Protein AF-A0A1H3NVQ7-F1 (afdb_monomer_lite)

Sequence (84 aa):
MTLQFISKEEFIKHAAFNCIGQLSESDKESIRNNPDPTELHFGLGNFVRNEYIYDNKQIQFKYSSEDDLSSKIIQTVISTLIKE

Secondary structure (DSSP, 8-state):
-----SSHHHHHHHHHHHHHHHS-HHHHHHHHH-S--HHHHHHHHHHHIIIIIIT-TT--S--S-HHHHHHHHHHHHHHHHHH-

pLDDT: mean 86.97, std 9.64, range [45.16, 95.44]

Organism: NCBI:txid159292

Foldseek 3Di:
DDDQDPDLVSLLLVLLVVLLVPDDPVLLVVCLVPVDDPVSLVVQLVVSCVPRNDPDPSPPDDDDDSNRSSVSSSVSNSVVSNVD

Radius of gyration: 12.62 Å; chains: 1; bounding box: 28×22×36 Å

Structure (mmCIF, N/CA/C/O backbone):
data_AF-A0A1H3NVQ7-F1
#
_entry.id   AF-A0A1H3NVQ7-F1
#
loop_
_atom_site.group_PDB
_atom_site.id
_atom_site.type_symbol
_atom_site.label_atom_id
_atom_site.label_alt_id
_atom_site.label_comp_id
_atom_site.label_asym_id
_atom_site.label_entity_id
_atom_site.label_seq_id
_atom_site.pdbx_PDB_ins_code
_atom_site.Cartn_x
_atom_site.Cartn_y
_atom_site.Cartn_z
_atom_site.occupancy
_atom_site.B_iso_or_equiv
_atom_site.auth_seq_id
_atom_site.auth_comp_id
_atom_site.auth_asym_id
_atom_site.auth_atom_id
_atom_site.pdbx_PDB_model_num
ATOM 1 N N . MET A 1 1 ? 8.198 8.863 20.408 1.00 45.16 1 MET A N 1
ATOM 2 C CA . MET A 1 1 ? 6.952 9.594 20.101 1.00 45.16 1 MET A CA 1
ATOM 3 C C . MET A 1 1 ? 6.073 8.642 19.312 1.00 45.16 1 MET A C 1
ATOM 5 O O . MET A 1 1 ? 6.490 8.215 18.247 1.00 45.16 1 MET A O 1
ATOM 9 N N . THR A 1 2 ? 4.962 8.192 19.883 1.00 54.53 2 THR A N 1
ATOM 10 C CA . THR A 1 2 ? 4.052 7.219 19.259 1.00 54.53 2 THR A CA 1
ATOM 11 C C . THR A 1 2 ? 3.124 7.967 18.299 1.00 54.53 2 THR A C 1
ATOM 13 O O . THR A 1 2 ? 2.448 8.900 18.724 1.00 54.53 2 THR A O 1
ATOM 16 N N . LEU A 1 3 ? 3.130 7.616 17.011 1.00 63.22 3 LEU A N 1
ATOM 17 C CA . LEU A 1 3 ? 2.247 8.211 16.000 1.00 63.22 3 LEU A CA 1
ATOM 18 C C . LEU A 1 3 ? 0.837 7.620 16.130 1.00 63.22 3 LEU A C 1
ATOM 20 O O . LEU A 1 3 ? 0.573 6.533 15.633 1.00 63.22 3 LEU A O 1
ATOM 24 N N . GLN A 1 4 ? -0.077 8.339 16.780 1.00 67.12 4 GLN A N 1
ATOM 25 C CA . GLN A 1 4 ? -1.504 8.014 16.720 1.00 67.12 4 GLN A CA 1
ATOM 26 C C . GLN A 1 4 ? -2.104 8.576 15.430 1.00 67.12 4 GLN A C 1
ATOM 28 O O . GLN A 1 4 ? -2.064 9.782 15.198 1.00 67.12 4 GLN A O 1
ATOM 33 N N . PHE A 1 5 ? -2.669 7.703 14.598 1.00 72.25 5 PHE A N 1
ATOM 34 C CA . PHE A 1 5 ? -3.382 8.102 13.385 1.00 72.25 5 PHE A CA 1
ATOM 35 C C . PHE A 1 5 ? -4.829 8.454 13.723 1.00 72.25 5 PHE A C 1
ATOM 37 O O . PHE A 1 5 ? -5.532 7.649 14.333 1.00 72.25 5 PHE A O 1
ATOM 44 N N . ILE A 1 6 ? -5.280 9.640 13.314 1.00 72.44 6 ILE A N 1
ATOM 45 C CA . ILE A 1 6 ? -6.612 10.162 13.641 1.00 72.44 6 ILE A CA 1
ATOM 46 C C . ILE A 1 6 ? -7.637 9.652 12.611 1.00 72.44 6 ILE A C 1
ATOM 48 O O . ILE A 1 6 ? -8.823 9.526 12.914 1.00 72.44 6 ILE A O 1
ATOM 52 N N . SER A 1 7 ? -7.189 9.274 11.404 1.00 89.19 7 SER A N 1
ATOM 53 C CA . SER A 1 7 ? -8.043 8.701 10.354 1.00 89.19 7 SER A CA 1
ATOM 54 C C . SER A 1 7 ? -7.370 7.619 9.494 1.00 89.19 7 SER A C 1
ATOM 56 O O . SER A 1 7 ? -6.144 7.531 9.396 1.00 89.19 7 SER A O 1
ATOM 58 N N . LYS A 1 8 ? -8.200 6.820 8.797 1.00 91.75 8 LYS A N 1
ATOM 59 C CA . LYS A 1 8 ? -7.752 5.842 7.784 1.00 91.75 8 LYS A CA 1
ATOM 60 C C . LYS A 1 8 ? -6.917 6.506 6.684 1.00 91.75 8 LYS A C 1
ATOM 62 O O . LYS A 1 8 ? -5.933 5.928 6.238 1.00 91.75 8 LYS A O 1
ATOM 67 N N . GLU A 1 9 ? -7.289 7.709 6.248 1.00 92.75 9 GLU A N 1
ATOM 68 C CA . GLU A 1 9 ? -6.561 8.434 5.199 1.00 92.75 9 GLU A CA 1
ATOM 69 C C . GLU A 1 9 ? -5.176 8.893 5.648 1.00 92.75 9 GLU A C 1
ATOM 71 O O . GLU A 1 9 ? -4.218 8.754 4.891 1.00 92.75 9 GLU A O 1
ATOM 76 N N . GLU A 1 10 ? -5.050 9.419 6.866 1.00 92.06 10 GLU A N 1
ATOM 77 C CA . GLU A 1 10 ? -3.750 9.813 7.419 1.00 92.06 10 GLU A CA 1
ATOM 78 C C . GLU A 1 10 ? -2.814 8.619 7.549 1.00 92.06 10 GLU A C 1
ATOM 80 O O . GLU A 1 10 ? -1.649 8.709 7.166 1.00 92.06 10 GLU A O 1
ATOM 85 N N . PHE A 1 11 ? -3.336 7.489 8.030 1.00 92.94 11 PHE A N 1
ATOM 86 C CA . PHE A 1 11 ? -2.582 6.244 8.093 1.00 92.94 11 PHE A CA 1
ATOM 87 C C . PHE A 1 11 ? -2.099 5.803 6.711 1.00 92.94 11 PHE A C 1
ATOM 89 O O . PHE A 1 11 ? -0.913 5.534 6.537 1.00 92.94 11 PHE A O 1
ATOM 96 N N . ILE A 1 12 ? -2.995 5.777 5.717 1.00 94.56 12 ILE A N 1
ATOM 97 C CA . ILE A 1 12 ? -2.655 5.379 4.345 1.00 94.56 12 ILE A CA 1
ATOM 98 C C . ILE A 1 12 ? -1.566 6.290 3.774 1.00 94.56 12 ILE A C 1
ATOM 100 O O . ILE A 1 12 ? -0.577 5.792 3.243 1.00 94.56 12 ILE A O 1
ATOM 104 N N . LYS A 1 13 ? -1.718 7.613 3.912 1.00 94.56 13 LYS A N 1
ATOM 105 C CA . LYS A 1 13 ? -0.726 8.586 3.433 1.00 94.56 13 LYS A CA 1
ATOM 106 C C . LYS A 1 13 ? 0.617 8.393 4.126 1.00 94.56 13 LYS A C 1
ATOM 108 O O . LYS A 1 13 ? 1.641 8.344 3.456 1.00 94.56 13 LYS A O 1
ATOM 113 N N . HIS A 1 14 ? 0.621 8.251 5.448 1.00 92.88 14 HIS A N 1
ATOM 114 C CA . HIS A 1 14 ? 1.849 8.060 6.210 1.00 92.88 14 HIS A CA 1
ATOM 115 C C . HIS A 1 14 ? 2.576 6.767 5.823 1.00 92.88 14 HIS A C 1
ATOM 117 O O . HIS A 1 14 ? 3.772 6.799 5.542 1.00 92.88 14 HIS A O 1
ATOM 123 N N . ALA A 1 15 ? 1.855 5.644 5.760 1.00 93.06 15 ALA A N 1
ATOM 124 C CA . ALA A 1 15 ? 2.418 4.370 5.329 1.00 93.06 15 ALA A CA 1
ATOM 125 C C . ALA A 1 15 ? 2.960 4.463 3.895 1.00 93.06 15 ALA A C 1
ATOM 127 O O . ALA A 1 15 ? 4.072 4.010 3.636 1.00 93.06 15 ALA A O 1
ATOM 128 N N . ALA A 1 16 ? 2.229 5.114 2.985 1.00 94.81 16 ALA A N 1
ATOM 129 C CA . ALA A 1 16 ? 2.662 5.298 1.604 1.00 94.81 16 ALA A CA 1
ATOM 130 C C . ALA A 1 16 ? 3.94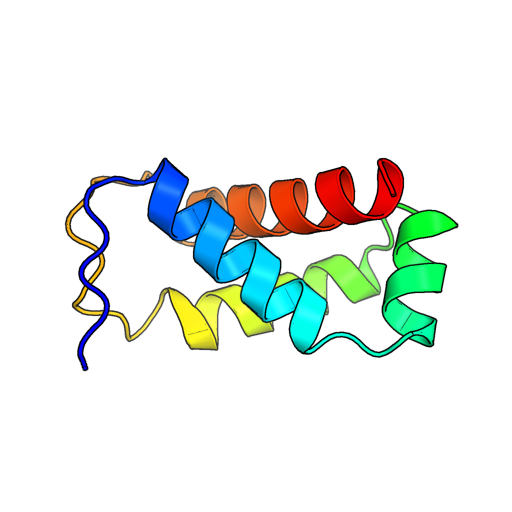0 6.143 1.495 1.00 94.81 16 ALA A C 1
ATOM 132 O O . ALA A 1 16 ? 4.885 5.727 0.831 1.00 94.81 16 ALA A O 1
ATOM 133 N N . PHE A 1 17 ? 4.021 7.288 2.179 1.00 94.88 17 PHE A N 1
ATOM 134 C CA . PHE A 1 17 ? 5.227 8.124 2.153 1.00 94.88 17 PHE A CA 1
ATOM 135 C C . PHE A 1 17 ? 6.438 7.421 2.770 1.00 94.88 17 PHE A C 1
ATOM 137 O O . PHE A 1 17 ? 7.535 7.499 2.217 1.00 94.88 17 PHE A O 1
ATOM 144 N N . ASN A 1 18 ? 6.249 6.677 3.862 1.00 93.75 18 ASN A N 1
ATOM 145 C CA . ASN A 1 18 ? 7.330 5.876 4.434 1.00 93.75 18 ASN A CA 1
ATOM 146 C C . ASN A 1 18 ? 7.753 4.725 3.510 1.00 93.75 18 ASN A C 1
ATOM 148 O O . ASN A 1 18 ? 8.940 4.412 3.462 1.00 93.75 18 ASN A O 1
ATOM 152 N N . CYS A 1 19 ? 6.822 4.105 2.774 1.00 93.31 19 CYS A N 1
ATOM 153 C CA . CYS A 1 19 ? 7.159 3.113 1.750 1.00 93.31 19 CYS A CA 1
ATOM 154 C C . CYS A 1 19 ? 8.007 3.750 0.646 1.00 93.31 19 CYS A C 1
ATOM 156 O O . CYS A 1 19 ? 9.074 3.237 0.335 1.00 93.31 19 CYS A O 1
ATOM 158 N N . ILE A 1 20 ? 7.586 4.900 0.105 1.00 94.06 20 ILE A N 1
ATOM 159 C CA . ILE A 1 20 ? 8.345 5.634 -0.922 1.00 94.06 20 ILE A CA 1
ATOM 160 C C . ILE A 1 20 ? 9.756 5.970 -0.427 1.00 94.06 20 ILE A C 1
ATOM 162 O O . ILE A 1 20 ? 10.718 5.808 -1.173 1.00 94.06 20 ILE A O 1
ATOM 166 N N . GLY A 1 21 ? 9.895 6.400 0.830 1.00 93.31 21 GLY A N 1
ATOM 167 C CA . GLY A 1 21 ? 11.195 6.698 1.435 1.00 93.31 21 GLY A CA 1
ATOM 168 C C . GLY A 1 21 ? 12.124 5.487 1.578 1.00 93.31 21 GLY A C 1
ATOM 169 O O . GLY A 1 21 ? 13.333 5.671 1.678 1.00 93.31 21 GLY A O 1
ATOM 170 N N . GLN A 1 22 ? 11.580 4.268 1.572 1.00 91.06 22 GLN A N 1
ATOM 171 C CA . GLN A 1 22 ? 12.336 3.015 1.674 1.00 91.06 22 GLN A CA 1
ATOM 172 C C . GLN A 1 22 ? 12.611 2.352 0.319 1.00 91.06 22 GLN A C 1
ATOM 174 O O . GLN A 1 22 ? 13.459 1.466 0.241 1.00 91.06 22 GLN A O 1
ATOM 179 N N . LEU A 1 23 ? 11.924 2.775 -0.746 1.00 90.56 23 LEU A N 1
ATOM 180 C CA . LEU A 1 23 ? 12.186 2.297 -2.100 1.00 90.56 23 LEU A CA 1
ATOM 181 C C . LEU A 1 23 ? 13.519 2.832 -2.626 1.00 90.56 23 LEU A C 1
ATOM 183 O O . LEU A 1 23 ? 13.858 4.003 -2.432 1.00 90.56 23 LEU A O 1
ATOM 187 N N . SER A 1 24 ? 14.241 1.985 -3.360 1.00 91.75 24 SER A N 1
ATOM 188 C CA . SER A 1 24 ? 15.405 2.421 -4.128 1.00 91.75 24 SER A CA 1
ATOM 189 C C . SER A 1 24 ? 14.979 3.309 -5.304 1.00 91.75 24 SER A C 1
ATOM 191 O O . SER A 1 24 ? 13.848 3.221 -5.784 1.00 91.75 24 SER A O 1
ATOM 193 N N . GLU A 1 25 ? 15.883 4.147 -5.818 1.00 92.44 25 GLU A N 1
ATOM 194 C CA . GLU A 1 25 ? 15.591 4.948 -7.018 1.00 92.44 25 GLU A CA 1
ATOM 195 C C . GLU A 1 25 ? 15.257 4.065 -8.231 1.00 92.44 25 GLU A C 1
ATOM 197 O O . GLU A 1 25 ? 14.358 4.403 -8.995 1.00 92.44 25 GLU A O 1
ATOM 202 N N . SER A 1 26 ? 15.886 2.890 -8.359 1.00 90.31 26 SER A N 1
ATOM 203 C CA . SER A 1 26 ? 15.554 1.918 -9.408 1.00 90.31 26 SER A CA 1
ATOM 204 C C . SER A 1 26 ? 14.144 1.344 -9.271 1.00 90.31 26 SER A C 1
ATOM 206 O O . SER A 1 26 ? 13.469 1.149 -10.282 1.00 90.31 26 SER A O 1
ATOM 208 N N . ASP A 1 27 ? 13.663 1.103 -8.048 1.00 89.81 27 ASP A N 1
ATOM 209 C CA . ASP A 1 27 ? 12.286 0.640 -7.834 1.00 89.81 27 ASP A CA 1
ATOM 210 C C . ASP A 1 27 ? 11.289 1.757 -8.146 1.00 89.81 27 ASP A C 1
ATOM 212 O O . ASP A 1 27 ? 10.276 1.522 -8.804 1.00 89.81 27 ASP A O 1
ATOM 216 N N . LYS A 1 28 ? 11.592 2.995 -7.729 1.00 91.81 28 LYS A N 1
ATOM 217 C CA . LYS A 1 28 ? 10.772 4.171 -8.053 1.00 91.81 28 LYS A CA 1
ATOM 218 C C . LYS A 1 28 ? 10.684 4.385 -9.561 1.00 91.81 28 LYS A C 1
ATOM 220 O O . LYS A 1 28 ? 9.592 4.606 -10.074 1.00 91.81 28 LYS A O 1
ATOM 225 N N . GLU A 1 29 ? 11.804 4.301 -10.273 1.00 91.31 29 GLU A N 1
ATOM 226 C CA . GLU A 1 29 ? 11.845 4.408 -11.732 1.00 91.31 29 GLU A CA 1
ATOM 227 C C . GLU A 1 29 ? 11.081 3.257 -12.401 1.00 91.31 29 GLU A C 1
ATOM 229 O O . GLU A 1 29 ? 10.308 3.486 -13.331 1.00 91.31 29 GLU A O 1
ATOM 234 N N . SER A 1 30 ? 11.204 2.036 -11.877 1.00 89.19 30 SER A N 1
ATOM 235 C CA . SER A 1 30 ? 10.435 0.884 -12.357 1.00 89.19 30 SER A CA 1
ATOM 236 C C . SER A 1 30 ? 8.925 1.103 -12.220 1.00 89.19 30 SER A C 1
ATOM 238 O O . SER A 1 30 ? 8.197 0.819 -13.168 1.00 89.19 30 SER A O 1
ATOM 240 N N . ILE A 1 31 ? 8.455 1.677 -11.103 1.00 90.06 31 ILE A N 1
ATOM 241 C CA . ILE A 1 31 ? 7.038 2.048 -10.897 1.00 90.06 31 ILE A CA 1
ATOM 242 C C . ILE A 1 31 ? 6.601 3.141 -11.871 1.00 90.06 31 ILE A C 1
ATOM 244 O O . ILE A 1 31 ? 5.496 3.087 -12.402 1.00 90.06 31 ILE A O 1
ATOM 248 N N . ARG A 1 32 ? 7.441 4.152 -12.110 1.00 91.00 32 ARG A N 1
ATOM 249 C CA . ARG A 1 32 ? 7.112 5.232 -13.054 1.00 91.00 32 ARG A CA 1
ATOM 250 C C . ARG A 1 32 ? 6.982 4.708 -14.483 1.00 91.00 32 ARG A C 1
ATOM 252 O O . ARG A 1 32 ? 6.056 5.094 -15.189 1.00 91.00 32 ARG A O 1
ATOM 259 N N . ASN A 1 33 ? 7.886 3.817 -14.888 1.00 89.75 33 ASN A N 1
ATOM 260 C CA . ASN A 1 33 ? 7.917 3.241 -16.232 1.00 89.75 33 ASN A CA 1
ATOM 261 C C . ASN A 1 33 ? 6.829 2.181 -16.442 1.00 89.75 33 ASN A C 1
ATOM 263 O O . ASN A 1 33 ? 6.259 2.081 -17.528 1.00 89.75 33 ASN A O 1
ATOM 267 N N . ASN A 1 34 ? 6.531 1.397 -15.407 1.00 88.06 34 ASN A N 1
ATOM 268 C CA . ASN A 1 34 ? 5.435 0.443 -15.379 1.00 88.06 34 ASN A CA 1
ATOM 269 C C . ASN A 1 34 ? 4.708 0.545 -14.027 1.00 88.06 34 ASN A C 1
ATOM 271 O O . ASN A 1 34 ? 5.146 -0.066 -13.059 1.00 88.06 34 ASN A O 1
ATOM 275 N N . PRO A 1 35 ? 3.586 1.278 -13.952 1.00 81.50 35 PRO A N 1
ATOM 276 C CA . PRO A 1 35 ? 2.781 1.416 -12.735 1.00 81.50 35 PRO A CA 1
ATOM 277 C C . PRO A 1 35 ? 2.208 0.121 -12.157 1.00 81.50 35 PRO A C 1
ATOM 279 O O . PRO A 1 35 ? 1.778 0.113 -11.003 1.00 81.50 35 PRO A O 1
ATOM 282 N N . ASP A 1 36 ? 2.165 -0.958 -12.944 1.00 75.88 36 ASP A N 1
ATOM 283 C CA . ASP A 1 36 ? 1.573 -2.231 -12.534 1.00 75.88 36 ASP A CA 1
ATOM 284 C C . ASP A 1 36 ? 2.504 -3.445 -12.735 1.00 75.88 36 ASP A C 1
ATOM 286 O O . ASP A 1 36 ? 2.137 -4.409 -13.412 1.00 75.88 36 ASP A O 1
ATOM 290 N N . PRO A 1 37 ? 3.738 -3.456 -12.182 1.00 74.25 37 PRO A N 1
ATOM 291 C CA . PRO A 1 37 ? 4.586 -4.634 -12.261 1.00 74.25 37 PRO A CA 1
ATOM 292 C C . PRO A 1 37 ? 4.131 -5.629 -11.195 1.00 74.25 37 PRO A C 1
ATOM 294 O O . PRO A 1 37 ? 4.311 -5.394 -9.998 1.00 74.25 37 PRO A O 1
ATOM 297 N N . THR A 1 38 ? 3.573 -6.765 -11.617 1.00 77.62 38 THR A N 1
ATOM 298 C CA . THR A 1 38 ? 3.060 -7.808 -10.710 1.00 77.62 38 THR A CA 1
ATOM 299 C C . THR A 1 38 ? 4.072 -8.212 -9.630 1.00 77.62 38 THR A C 1
ATOM 301 O O . THR A 1 38 ? 3.699 -8.388 -8.471 1.00 77.62 38 THR A O 1
ATOM 304 N N . GLU A 1 39 ? 5.358 -8.312 -9.981 1.00 74.94 39 GLU A N 1
ATOM 305 C CA . GLU A 1 39 ? 6.436 -8.664 -9.045 1.00 74.94 39 GLU A CA 1
ATOM 306 C C . GLU A 1 39 ? 6.613 -7.621 -7.936 1.00 74.94 39 GLU A C 1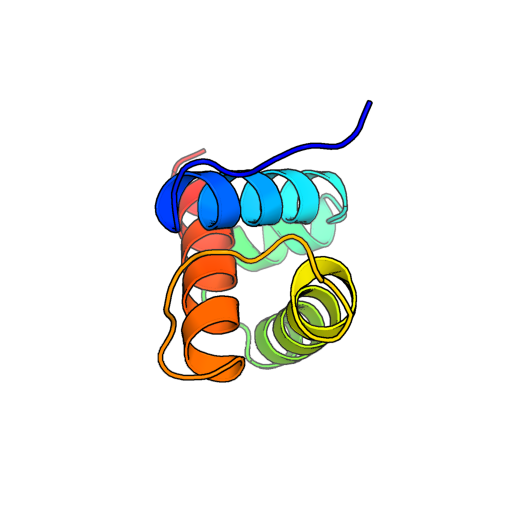
ATOM 308 O O . GLU A 1 39 ? 6.717 -7.961 -6.754 1.00 74.94 39 GLU A O 1
ATOM 313 N N . LEU A 1 40 ? 6.581 -6.341 -8.303 1.00 76.31 40 LEU A N 1
ATOM 314 C CA . LEU A 1 40 ? 6.755 -5.249 -7.359 1.00 76.31 40 LEU A CA 1
ATOM 315 C C . LEU A 1 40 ? 5.518 -5.064 -6.479 1.00 76.31 40 LEU A C 1
ATOM 317 O O . LEU A 1 40 ? 5.654 -4.818 -5.284 1.00 76.31 40 LEU A O 1
ATOM 321 N N . HIS A 1 41 ? 4.319 -5.265 -7.035 1.00 80.12 41 HIS A N 1
ATOM 322 C CA . HIS A 1 41 ? 3.067 -5.291 -6.272 1.00 80.12 41 HIS A CA 1
ATOM 323 C C . HIS A 1 41 ? 3.055 -6.385 -5.210 1.00 80.12 41 HIS A C 1
ATOM 325 O O . HIS A 1 41 ? 2.639 -6.140 -4.078 1.00 80.12 41 HIS A O 1
ATOM 331 N N . PHE A 1 42 ? 3.543 -7.581 -5.543 1.00 83.12 42 PHE A N 1
ATOM 332 C CA . PHE A 1 42 ? 3.622 -8.682 -4.586 1.00 83.12 42 PHE A CA 1
ATOM 333 C C . PHE A 1 42 ? 4.610 -8.379 -3.450 1.00 83.12 42 PHE A C 1
ATOM 335 O O . PHE A 1 42 ? 4.276 -8.547 -2.273 1.00 83.12 42 PHE A O 1
ATOM 342 N N . GLY A 1 43 ? 5.805 -7.883 -3.791 1.00 86.94 43 GLY A N 1
ATOM 343 C CA . GLY A 1 43 ? 6.815 -7.478 -2.810 1.00 86.94 43 GLY A CA 1
ATOM 344 C C . GLY A 1 43 ? 6.321 -6.357 -1.892 1.00 86.94 43 GLY A C 1
ATOM 345 O O . GLY A 1 43 ? 6.348 -6.501 -0.667 1.00 86.94 43 GLY A O 1
ATOM 346 N N . LEU A 1 44 ? 5.787 -5.282 -2.478 1.00 88.56 44 LEU A N 1
ATOM 347 C CA . LEU A 1 44 ? 5.204 -4.156 -1.748 1.00 88.56 44 LEU A CA 1
ATOM 348 C C . LEU A 1 44 ? 4.028 -4.586 -0.871 1.00 88.56 44 LEU A C 1
ATOM 350 O O . LEU A 1 44 ? 3.930 -4.146 0.270 1.00 88.56 44 LEU A O 1
ATOM 354 N N . GLY A 1 45 ? 3.155 -5.468 -1.355 1.00 90.69 45 GLY A N 1
ATOM 355 C CA . GLY A 1 45 ? 2.024 -5.971 -0.578 1.00 90.69 45 GLY A CA 1
ATOM 356 C C . GLY A 1 45 ? 2.439 -6.773 0.649 1.00 90.69 45 GLY A C 1
ATOM 357 O O . GLY A 1 45 ? 1.831 -6.629 1.712 1.00 90.69 45 GLY A O 1
ATOM 358 N N . ASN A 1 46 ? 3.487 -7.590 0.545 1.00 90.94 46 ASN A N 1
ATOM 359 C CA . ASN A 1 46 ? 4.021 -8.312 1.700 1.00 90.94 46 ASN A CA 1
ATOM 360 C C . ASN A 1 46 ? 4.691 -7.364 2.693 1.00 90.94 46 ASN A C 1
ATOM 362 O O . ASN A 1 46 ? 4.413 -7.442 3.888 1.00 90.94 46 ASN A O 1
ATOM 366 N N . PHE A 1 47 ? 5.511 -6.439 2.195 1.00 91.31 47 PHE A N 1
ATOM 367 C CA . PHE A 1 47 ? 6.152 -5.420 3.017 1.00 91.31 47 PHE A CA 1
ATOM 368 C C . PHE A 1 47 ? 5.120 -4.581 3.784 1.00 91.31 47 PHE A C 1
ATOM 370 O O . PHE A 1 47 ? 5.172 -4.498 5.008 1.00 91.31 47 PHE A O 1
ATOM 377 N N . VAL A 1 48 ? 4.119 -4.037 3.084 1.00 93.19 48 VAL A N 1
ATOM 378 C CA . VAL A 1 48 ? 3.093 -3.177 3.685 1.00 93.19 48 VAL A CA 1
ATOM 379 C C . VAL A 1 48 ? 2.312 -3.902 4.778 1.00 93.19 48 VAL A C 1
ATOM 381 O O . VAL A 1 48 ? 2.076 -3.335 5.846 1.00 93.19 48 VAL A O 1
ATOM 384 N N . ARG A 1 49 ? 1.894 -5.148 4.526 1.00 93.31 49 ARG A N 1
ATOM 385 C CA . ARG A 1 49 ? 1.112 -5.914 5.503 1.00 93.31 49 ARG A CA 1
ATOM 386 C C . ARG A 1 49 ? 1.929 -6.234 6.753 1.00 93.31 49 ARG A C 1
ATOM 388 O O . ARG A 1 49 ? 1.420 -6.035 7.853 1.00 93.31 49 ARG A O 1
ATOM 395 N N . ASN A 1 50 ? 3.185 -6.648 6.590 1.00 91.75 50 ASN A N 1
ATOM 396 C CA . ASN A 1 50 ? 4.063 -6.983 7.711 1.00 91.75 50 ASN A CA 1
ATOM 397 C C . ASN A 1 50 ? 4.439 -5.753 8.547 1.00 91.75 50 ASN A C 1
ATOM 399 O O . ASN A 1 50 ? 4.308 -5.788 9.766 1.00 91.75 50 ASN A O 1
ATOM 403 N N . GLU A 1 51 ? 4.847 -4.656 7.907 1.00 90.38 51 GLU A N 1
ATOM 404 C CA . GLU A 1 51 ? 5.352 -3.477 8.621 1.00 90.38 51 GLU A CA 1
ATOM 405 C C . GLU A 1 51 ? 4.243 -2.607 9.217 1.00 90.38 51 GLU A C 1
ATOM 407 O O . GLU A 1 51 ? 4.403 -2.034 10.296 1.00 90.38 51 GLU A O 1
ATOM 412 N N . TYR A 1 52 ? 3.106 -2.477 8.523 1.00 90.69 52 TYR A N 1
ATOM 413 C CA . TYR A 1 52 ? 2.086 -1.499 8.904 1.00 90.69 52 TYR A CA 1
ATOM 414 C C . TYR A 1 52 ? 0.781 -2.107 9.405 1.00 90.69 52 TYR A C 1
ATOM 416 O O . TYR A 1 52 ? 0.058 -1.385 10.092 1.00 90.69 52 TYR A O 1
ATOM 424 N N . ILE A 1 53 ? 0.449 -3.363 9.077 1.00 90.94 53 ILE A N 1
ATOM 425 C CA . ILE A 1 53 ? -0.900 -3.909 9.307 1.00 90.94 53 ILE A CA 1
ATOM 426 C C . ILE A 1 53 ? -0.916 -5.004 10.382 1.00 90.94 53 ILE A C 1
ATOM 428 O O . ILE A 1 53 ? -1.558 -4.800 11.410 1.00 90.94 53 ILE A O 1
ATOM 432 N N . TYR A 1 54 ? -0.226 -6.132 10.186 1.00 88.50 54 TYR A N 1
ATOM 433 C CA . TYR A 1 54 ? -0.439 -7.348 10.987 1.00 88.50 54 TYR A CA 1
ATOM 434 C C . TYR A 1 54 ? -0.183 -7.182 12.493 1.00 88.50 54 TYR A C 1
ATOM 436 O O . TYR A 1 54 ? -0.971 -7.685 13.290 1.00 88.50 54 TYR A O 1
ATOM 444 N N . ASP A 1 55 ? 0.840 -6.423 12.894 1.00 78.06 55 ASP A N 1
ATOM 445 C CA . ASP A 1 55 ? 1.169 -6.204 14.314 1.00 78.06 55 ASP A CA 1
ATOM 446 C C . ASP A 1 55 ? 0.849 -4.786 14.814 1.00 78.06 55 ASP A C 1
ATOM 448 O O . ASP A 1 55 ? 1.190 -4.394 15.939 1.00 78.06 55 ASP A O 1
ATOM 452 N N . ASN A 1 56 ? 0.149 -3.988 14.005 1.00 77.25 56 ASN A N 1
ATOM 453 C CA . ASN A 1 56 ? -0.073 -2.589 14.325 1.00 77.25 56 ASN A CA 1
ATOM 454 C C . ASN A 1 56 ? -1.326 -2.369 15.177 1.00 77.25 56 ASN A C 1
ATOM 456 O O . ASN A 1 56 ? -2.411 -2.035 14.696 1.00 77.25 56 ASN A O 1
ATOM 460 N N . LYS A 1 57 ? -1.135 -2.444 16.497 1.00 69.69 57 LYS A N 1
ATOM 461 C CA . LYS A 1 57 ? -2.165 -2.131 17.508 1.00 69.69 57 LYS A CA 1
ATOM 462 C C . LYS A 1 57 ? -2.662 -0.676 17.475 1.00 69.69 57 LYS A C 1
ATOM 464 O O . LYS A 1 57 ? -3.566 -0.332 18.233 1.00 69.69 57 LYS A O 1
ATOM 469 N N . GLN A 1 58 ? -2.065 0.191 16.654 1.00 72.56 58 GLN A N 1
ATOM 470 C CA . GLN A 1 58 ? -2.430 1.606 16.537 1.00 72.56 58 GLN A CA 1
ATOM 471 C C . GLN A 1 58 ? -3.493 1.855 15.460 1.00 72.56 58 GLN A C 1
ATOM 473 O O . GLN A 1 58 ? -3.989 2.976 15.350 1.00 72.56 58 GLN A O 1
ATOM 478 N N . ILE A 1 59 ? -3.887 0.832 14.689 1.00 83.94 59 ILE A N 1
ATOM 479 C CA . ILE A 1 59 ? -5.018 0.945 13.767 1.00 83.94 59 ILE A CA 1
ATOM 480 C C . ILE A 1 59 ? -6.319 0.967 14.579 1.00 83.94 59 ILE A C 1
ATOM 482 O O . ILE A 1 59 ? -6.791 -0.057 15.065 1.00 83.94 59 ILE A O 1
ATOM 486 N N . GLN A 1 60 ? -6.902 2.157 14.725 1.00 84.38 60 GLN A N 1
ATOM 487 C CA . GLN A 1 60 ? -8.143 2.386 15.483 1.00 84.38 60 GLN A CA 1
ATOM 488 C C . GLN A 1 60 ? -9.364 2.647 14.588 1.00 84.38 60 GLN A C 1
ATOM 490 O O . GLN A 1 60 ? -10.454 2.943 15.074 1.00 84.38 60 GLN A O 1
ATOM 495 N N . PHE A 1 61 ? -9.201 2.539 13.269 1.00 88.50 61 PHE A N 1
ATOM 496 C CA . PHE A 1 61 ? -10.273 2.714 12.293 1.00 88.50 61 PHE A CA 1
ATOM 497 C C . PHE A 1 61 ? -10.716 1.369 11.715 1.00 88.50 61 PHE A C 1
ATOM 499 O O . PHE A 1 61 ? -9.952 0.409 11.650 1.00 88.50 61 PHE A O 1
ATOM 506 N N . LYS A 1 62 ? -11.961 1.310 11.235 1.00 88.00 62 LYS A N 1
ATOM 507 C CA . LYS A 1 62 ? -12.474 0.129 10.534 1.00 88.00 62 LYS A CA 1
ATOM 508 C C . LYS A 1 62 ? -11.881 0.030 9.127 1.00 88.00 62 LYS A C 1
ATOM 510 O O . LYS A 1 62 ? -11.797 1.021 8.397 1.00 88.00 62 LYS A O 1
ATOM 515 N N . TYR A 1 63 ? -11.538 -1.181 8.720 1.00 89.19 63 TYR A N 1
ATOM 516 C CA . TYR A 1 63 ? -11.164 -1.533 7.354 1.00 89.19 63 TYR A CA 1
ATOM 517 C C . TYR A 1 63 ? -11.729 -2.918 7.021 1.00 89.19 63 TYR A C 1
ATOM 519 O O . TYR A 1 63 ? -12.078 -3.670 7.926 1.00 89.19 63 TYR A O 1
ATOM 527 N N . SER A 1 64 ? -11.905 -3.210 5.731 1.00 89.12 64 SER A N 1
ATOM 528 C CA . SER A 1 64 ? -12.602 -4.424 5.287 1.00 89.12 64 SER A CA 1
ATOM 529 C C . SER A 1 64 ? -11.749 -5.680 5.4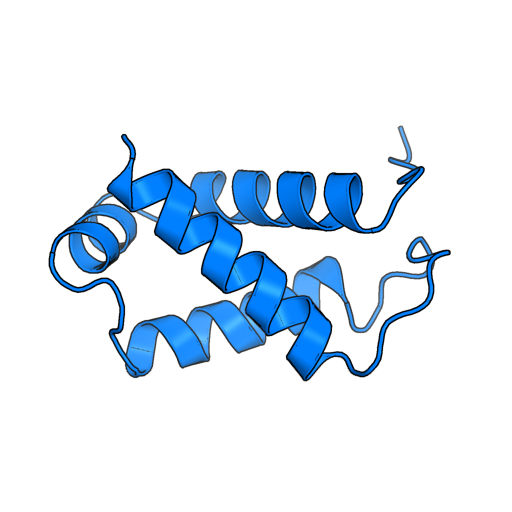59 1.00 89.12 64 SER A C 1
ATOM 531 O O . SER A 1 64 ? -12.242 -6.697 5.930 1.00 89.12 64 SER A O 1
ATOM 533 N N . SER A 1 65 ? -10.481 -5.590 5.062 1.00 91.38 65 SER A N 1
ATOM 534 C CA . SER A 1 65 ? -9.463 -6.630 5.196 1.00 91.38 65 SER A CA 1
ATOM 535 C C . SER A 1 65 ? -8.072 -6.005 5.081 1.00 91.38 65 SER A C 1
ATOM 537 O O . SER A 1 65 ? -7.916 -4.874 4.603 1.00 91.38 65 SER A O 1
ATOM 539 N N . GLU A 1 66 ? -7.057 -6.742 5.504 1.00 91.00 66 GLU A N 1
ATOM 540 C CA . GLU A 1 66 ? -5.645 -6.383 5.382 1.00 91.00 66 GLU A CA 1
ATOM 541 C C . GLU A 1 66 ? -5.252 -6.196 3.909 1.00 91.00 66 GLU A C 1
ATOM 543 O O . GLU A 1 66 ? -4.474 -5.301 3.571 1.00 91.00 66 GLU A O 1
ATOM 548 N N . ASP A 1 67 ? -5.862 -6.976 3.016 1.00 90.25 67 ASP A N 1
ATOM 549 C CA . ASP A 1 67 ? -5.691 -6.855 1.568 1.00 90.25 67 ASP A CA 1
ATOM 550 C C . ASP A 1 67 ? -6.315 -5.556 1.018 1.00 90.25 67 ASP A C 1
ATOM 552 O O . ASP A 1 67 ? -5.669 -4.856 0.239 1.00 90.25 67 ASP A O 1
ATOM 556 N N . ASP A 1 68 ? -7.518 -5.157 1.467 1.00 91.19 68 ASP A N 1
ATOM 557 C CA . ASP A 1 68 ? -8.112 -3.854 1.096 1.00 91.19 68 ASP A CA 1
ATOM 558 C C . ASP A 1 68 ? -7.226 -2.697 1.562 1.00 91.19 68 ASP A C 1
ATOM 560 O O . ASP A 1 68 ? -6.969 -1.747 0.819 1.00 91.19 68 ASP A O 1
ATOM 564 N N . LEU A 1 69 ? -6.757 -2.760 2.809 1.00 93.75 69 LEU A N 1
ATOM 565 C CA . LEU A 1 69 ? -5.968 -1.683 3.389 1.00 93.75 69 LEU A CA 1
ATOM 566 C C . LEU A 1 69 ? -4.589 -1.572 2.726 1.00 93.75 69 LEU A C 1
ATOM 568 O O . LEU A 1 69 ? -4.179 -0.464 2.378 1.00 93.75 69 LEU A O 1
ATOM 572 N N . SER A 1 70 ? -3.910 -2.698 2.496 1.00 94.19 70 SER A N 1
ATOM 573 C CA . SER A 1 70 ? -2.622 -2.719 1.792 1.00 94.19 70 SER A CA 1
ATOM 574 C C . SER A 1 70 ? -2.753 -2.251 0.344 1.00 94.19 70 SER A C 1
ATOM 576 O O . SER A 1 70 ? -1.953 -1.422 -0.087 1.00 94.19 70 SER A O 1
ATOM 578 N N . SER A 1 71 ? -3.802 -2.662 -0.377 1.00 93.12 71 SER A N 1
ATOM 579 C CA . SER A 1 71 ? -4.056 -2.197 -1.746 1.00 93.12 71 SER A CA 1
ATOM 580 C C . SER A 1 71 ? -4.185 -0.672 -1.820 1.00 93.12 71 SER A C 1
ATOM 582 O O . SER A 1 71 ? -3.588 -0.044 -2.692 1.00 93.12 71 SER A O 1
ATOM 584 N N . LYS A 1 72 ? -4.872 -0.035 -0.860 1.00 94.94 72 LYS A N 1
ATOM 585 C CA . LYS A 1 72 ? -4.993 1.437 -0.818 1.00 94.94 72 LYS A CA 1
ATOM 586 C C . LYS A 1 72 ? -3.667 2.144 -0.549 1.00 94.94 72 LYS A C 1
ATOM 588 O O . LYS A 1 72 ? -3.426 3.218 -1.104 1.00 94.94 72 LYS A O 1
ATOM 593 N N . ILE A 1 73 ? -2.808 1.561 0.286 1.00 95.31 73 ILE A N 1
ATOM 594 C CA . ILE A 1 73 ? -1.458 2.085 0.533 1.00 95.31 73 ILE A CA 1
ATOM 595 C C . ILE A 1 73 ? -0.634 2.004 -0.751 1.00 95.31 73 ILE A C 1
ATOM 597 O O . ILE A 1 73 ? -0.078 3.014 -1.173 1.00 95.31 73 ILE A O 1
ATOM 601 N N . ILE A 1 74 ? -0.626 0.849 -1.418 1.00 94.00 74 ILE A N 1
ATOM 602 C CA . ILE A 1 74 ? 0.118 0.629 -2.666 1.00 94.00 74 ILE A CA 1
ATOM 603 C C . ILE A 1 74 ? -0.379 1.558 -3.781 1.00 94.00 74 ILE A C 1
ATOM 605 O O . ILE A 1 74 ? 0.422 2.217 -4.439 1.00 94.00 74 ILE A O 1
ATOM 609 N N . GLN A 1 75 ? -1.696 1.703 -3.949 1.00 93.44 75 GLN A N 1
ATOM 610 C CA . GLN A 1 75 ? -2.277 2.667 -4.892 1.00 93.44 75 GLN A CA 1
ATOM 611 C C . GLN A 1 75 ? -1.819 4.101 -4.589 1.00 93.44 75 GLN A C 1
ATOM 613 O O . GLN A 1 75 ? -1.516 4.867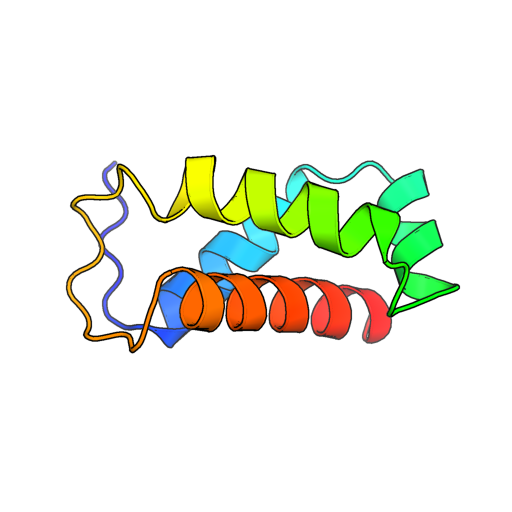 -5.504 1.00 93.44 75 GLN A O 1
ATOM 618 N N . THR A 1 76 ? -1.724 4.465 -3.308 1.00 95.44 76 THR A N 1
ATOM 619 C CA . THR A 1 76 ? -1.229 5.785 -2.894 1.00 95.44 76 THR A CA 1
ATOM 620 C C . THR A 1 76 ? 0.255 5.950 -3.230 1.00 95.44 76 THR A C 1
ATOM 622 O O . THR A 1 76 ? 0.614 6.985 -3.789 1.00 95.44 76 THR A O 1
ATOM 625 N N . VAL A 1 77 ? 1.094 4.934 -2.989 1.00 94.19 77 VAL A N 1
ATOM 626 C CA . VAL A 1 77 ? 2.517 4.913 -3.389 1.00 94.19 77 VAL A CA 1
ATOM 627 C C . VAL A 1 77 ? 2.662 5.167 -4.889 1.00 94.19 77 VAL A C 1
ATOM 629 O O . VAL A 1 77 ? 3.324 6.119 -5.298 1.00 94.19 77 VAL A O 1
ATOM 632 N N . ILE A 1 78 ? 1.980 4.363 -5.704 1.00 92.69 78 ILE A N 1
ATOM 633 C CA . ILE A 1 78 ? 2.061 4.421 -7.168 1.00 92.69 78 ILE A CA 1
ATOM 634 C C . ILE A 1 78 ? 1.552 5.767 -7.684 1.00 92.69 78 ILE A C 1
ATOM 636 O O . ILE A 1 78 ? 2.229 6.437 -8.459 1.00 92.69 78 ILE A O 1
ATOM 640 N N . SER A 1 79 ? 0.385 6.212 -7.211 1.00 93.31 79 SER A N 1
ATOM 641 C CA . SER A 1 79 ? -0.191 7.488 -7.646 1.00 93.31 79 SER A CA 1
ATOM 642 C C . SER A 1 79 ? 0.657 8.700 -7.255 1.00 93.31 79 SER A C 1
ATOM 644 O O . SER A 1 79 ? 0.586 9.720 -7.935 1.00 93.31 79 SER A O 1
ATOM 646 N N . THR A 1 80 ? 1.442 8.603 -6.179 1.00 94.19 80 THR A N 1
ATOM 647 C CA . THR A 1 80 ? 2.374 9.658 -5.761 1.00 94.19 80 THR A CA 1
ATOM 648 C C . THR A 1 80 ? 3.589 9.676 -6.683 1.00 94.19 80 THR A C 1
ATOM 650 O O . THR A 1 80 ? 3.902 10.723 -7.235 1.00 94.19 80 THR A O 1
ATOM 653 N N . LEU A 1 81 ? 4.199 8.515 -6.940 1.00 91.88 81 LEU A N 1
ATOM 654 C CA .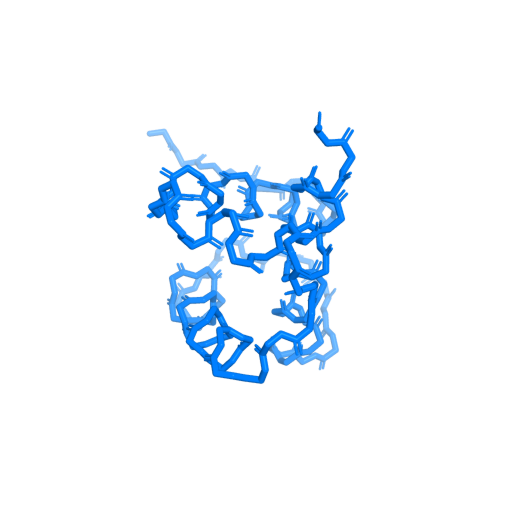 LEU A 1 81 ? 5.373 8.401 -7.811 1.00 91.88 81 LEU A CA 1
ATOM 655 C C . LEU A 1 81 ? 5.090 8.768 -9.274 1.00 91.88 81 LEU A C 1
ATOM 657 O O . LEU A 1 81 ? 5.976 9.273 -9.945 1.00 91.88 81 LEU A O 1
ATOM 661 N N . ILE A 1 82 ? 3.875 8.545 -9.781 1.00 89.81 82 ILE A N 1
ATOM 662 C CA . ILE A 1 82 ? 3.506 8.931 -11.158 1.00 89.81 82 ILE A CA 1
ATOM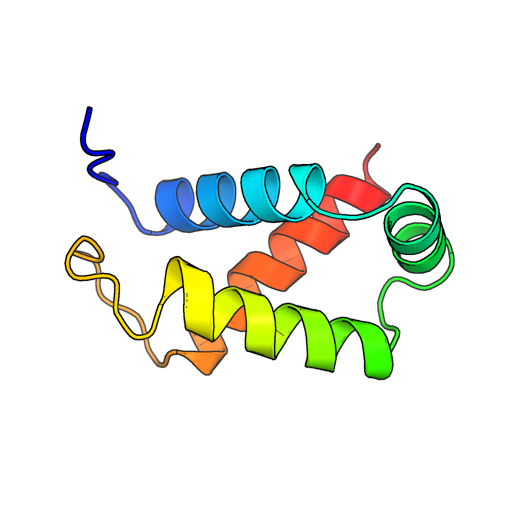 663 C C . ILE A 1 82 ? 3.250 10.441 -11.288 1.00 89.81 82 ILE A C 1
ATOM 665 O O . ILE A 1 82 ? 3.354 10.990 -12.382 1.00 89.81 82 ILE A O 1
ATOM 669 N N . LYS A 1 83 ? 2.854 11.111 -10.199 1.00 85.06 83 LYS A N 1
ATOM 670 C CA . LYS A 1 83 ? 2.549 12.553 -10.200 1.00 85.06 83 LYS A CA 1
ATOM 671 C C . LYS A 1 83 ? 3.778 13.441 -10.015 1.00 85.06 83 LYS A C 1
ATOM 673 O O . LYS A 1 83 ? 3.672 14.637 -10.273 1.00 85.06 83 LYS A O 1
ATOM 678 N N . GLU A 1 84 ? 4.867 12.878 -9.505 1.00 64.81 84 GLU A N 1
ATOM 679 C CA . GLU A 1 84 ? 6.180 13.526 -9.404 1.00 64.81 84 GLU A CA 1
ATOM 680 C C . GLU A 1 84 ? 6.848 13.648 -10.777 1.00 64.81 84 GLU A C 1
ATOM 682 O O . GLU A 1 84 ? 7.392 14.738 -11.053 1.00 64.81 84 GLU A O 1
#